Protein AF-A0A270BFD9-F1 (afdb_monomer)

Foldseek 3Di:
DDDDDPVRVVVVVVVVLVVQLVVLCVLQVLCVVQVLQSSLLSLLCVVVPVVPSSVFPLSVCSNVVVQLVSLVSLQVVQKDKAAPVVQVVCVVVVWDWDADPVRIIITRHVVSNVVSVVSSVSSVVSVD

Radius of gyration: 16.88 Å; Cα contacts (8 Å, |Δi|>4): 160; chains: 1; bounding box: 40×44×42 Å

Secondary structure (DSSP, 8-state):
-PPPPHHHHHHHHHHHHHHHHHHHHHH-GGGTT-HHHHHHHHHHHHHH-HHHHHTSHHHHHHHTT-HHHHHHHGGG--EEEE-HHHHHHHHHTT-EEEE-TTS-EEEE-HHHHHHHHHHHHHHHTT--

Mean predicted aligned error: 4.15 Å

pLDDT: mean 94.89, std 6.01, range [61.97, 98.81]

Solvent-accessible surface area (backbone atoms only — not comparable to full-atom values): 6919 Å² total; per-residue (Å²): 135,90,84,76,52,73,67,55,53,48,50,54,47,57,59,52,48,52,72,52,37,50,62,47,28,72,76,33,60,76,34,52,90,32,65,37,39,37,49,27,53,26,54,48,20,72,73,67,32,58,71,53,36,68,72,28,71,31,46,54,25,34,67,70,66,38,49,72,61,14,32,61,46,44,60,75,71,19,61,47,81,40,49,62,74,55,40,54,59,40,40,77,72,72,33,57,63,44,81,42,95,88,66,40,21,44,27,45,38,66,73,38,42,53,53,29,52,53,34,32,53,43,18,52,67,52,75,110

Sequence (128 aa):
MRRYTDAECLAMLNDAVADFMQPVAEMTPTIADNPKVLAAATSLAYNAGAANYRGSTVHRKFLAGDFKGGCLAIAAWNKSTVSSATARKLSAKGETCTRKANGAWLCTIKGLTNRRADEIKLCLGGLS

Nearest PDB structures (foldseek):
  6h9d-assembly3_C  TM=7.978E-01  e=5.033E-03  Asticcacaulis excentricus
  7m5i-assembly1_B  TM=8.403E-01  e=1.721E-02  Escherichia coli O157 typing phage 15
  7rk0-assembly1_B  TM=5.883E-01  e=5.386E-01  Thermovibrio ammonificans
  7rk0-assembly1_C-2  TM=5.160E-01  e=5.065E-01  Thermovibrio ammonificans
  4y4m-assembly1_A  TM=5.874E-01  e=1.127E+00  Methanocaldococcus jannaschii DSM 2661

Structure (mmCIF, N/CA/C/O backbone):
data_AF-A0A270BFD9-F1
#
_entry.id   AF-A0A270BFD9-F1
#
loop_
_atom_site.group_PDB
_atom_site.id
_atom_site.type_symbol
_atom_site.label_atom_id
_atom_site.label_alt_id
_atom_site.label_comp_id
_atom_site.label_asym_id
_atom_site.label_entity_id
_atom_site.label_seq_id
_atom_site.pdbx_PDB_ins_code
_atom_site.Cartn_x
_atom_site.Cartn_y
_atom_site.Cartn_z
_atom_site.occupancy
_atom_site.B_iso_or_equiv
_atom_site.auth_seq_id
_atom_site.auth_comp_id
_atom_site.auth_asym_id
_atom_site.auth_atom_id
_atom_site.pdbx_PDB_model_num
ATOM 1 N N . MET A 1 1 ? 6.607 31.662 3.629 1.00 68.69 1 MET A N 1
ATOM 2 C CA . MET A 1 1 ? 6.165 30.296 3.996 1.00 68.69 1 MET A CA 1
ATOM 3 C C . MET A 1 1 ? 6.046 30.215 5.507 1.00 68.69 1 MET A C 1
ATOM 5 O O . MET A 1 1 ? 6.997 30.593 6.183 1.00 68.69 1 MET A O 1
ATOM 9 N N . ARG A 1 2 ? 4.895 29.780 6.029 1.00 87.81 2 ARG A N 1
ATOM 10 C CA . ARG A 1 2 ? 4.704 29.525 7.466 1.00 87.81 2 ARG A CA 1
ATOM 11 C C . ARG A 1 2 ? 5.453 28.243 7.853 1.00 87.81 2 ARG A C 1
ATOM 13 O O . ARG A 1 2 ? 5.426 27.285 7.086 1.00 87.81 2 ARG A O 1
ATOM 20 N N . ARG A 1 3 ? 6.129 28.238 9.006 1.00 88.50 3 ARG A N 1
ATOM 21 C CA . ARG A 1 3 ? 6.675 27.019 9.624 1.00 88.50 3 ARG A CA 1
ATOM 22 C C . ARG A 1 3 ? 5.673 26.523 10.657 1.00 88.50 3 ARG A C 1
ATOM 24 O O . ARG A 1 3 ? 5.141 27.342 11.403 1.00 88.50 3 ARG A O 1
ATOM 31 N N . TYR A 1 4 ? 5.433 25.222 10.664 1.00 92.50 4 TYR A N 1
ATOM 32 C CA . TYR A 1 4 ? 4.557 24.561 11.621 1.00 92.50 4 TYR A CA 1
ATOM 33 C C . TYR A 1 4 ? 5.393 23.902 12.714 1.00 92.50 4 TYR A C 1
ATOM 35 O O . TYR A 1 4 ? 6.519 23.464 12.467 1.00 92.50 4 TYR A O 1
ATOM 43 N N . THR A 1 5 ? 4.842 23.863 13.917 1.00 96.12 5 THR A N 1
ATOM 44 C CA . THR A 1 5 ? 5.341 23.060 15.034 1.00 96.12 5 THR A CA 1
ATOM 45 C C . THR A 1 5 ? 4.998 21.587 14.825 1.00 96.12 5 THR A C 1
ATOM 47 O O . THR A 1 5 ? 4.077 21.256 14.077 1.00 96.12 5 THR A O 1
ATOM 50 N N . ASP A 1 6 ? 5.687 20.690 15.529 1.00 91.31 6 ASP A N 1
ATOM 51 C CA . ASP A 1 6 ? 5.381 19.255 15.480 1.00 91.31 6 ASP A CA 1
ATOM 52 C C . ASP A 1 6 ? 3.933 18.958 15.898 1.00 91.31 6 ASP A C 1
ATOM 54 O O . ASP A 1 6 ? 3.285 18.096 15.309 1.00 91.31 6 ASP A O 1
ATOM 58 N N . ALA A 1 7 ? 3.396 19.713 16.864 1.00 93.06 7 ALA A N 1
ATOM 59 C CA . ALA A 1 7 ? 2.011 19.583 17.311 1.00 93.06 7 ALA A CA 1
ATOM 60 C C . ALA A 1 7 ? 1.007 19.987 16.219 1.00 93.06 7 ALA A C 1
ATOM 62 O O . ALA A 1 7 ? 0.015 19.292 16.011 1.00 93.06 7 ALA A O 1
ATOM 63 N N . GLU A 1 8 ? 1.279 21.069 15.484 1.00 91.75 8 GLU A N 1
ATOM 64 C CA . GLU A 1 8 ? 0.458 21.467 14.335 1.00 91.75 8 GLU A CA 1
ATOM 65 C C . GLU A 1 8 ? 0.553 20.433 13.205 1.00 91.75 8 GLU A C 1
ATOM 67 O O . GLU A 1 8 ? -0.472 20.033 12.660 1.00 91.75 8 GLU A O 1
ATOM 72 N N . CYS A 1 9 ? 1.756 19.933 12.895 1.00 91.00 9 CYS A N 1
ATOM 73 C CA . CYS A 1 9 ? 1.948 18.857 11.918 1.00 91.00 9 CYS A CA 1
ATOM 74 C C . CYS A 1 9 ? 1.185 17.581 12.307 1.00 91.00 9 CYS A C 1
ATOM 76 O O . CYS A 1 9 ? 0.593 16.934 11.444 1.00 91.00 9 CYS A O 1
ATOM 78 N N . LEU A 1 10 ? 1.177 17.222 13.594 1.00 83.81 10 LEU A N 1
ATOM 79 C CA . LEU A 1 10 ? 0.456 16.055 14.098 1.00 83.81 10 LEU A CA 1
ATOM 80 C C . LEU A 1 10 ? -1.062 16.252 14.050 1.00 83.81 10 LEU A C 1
ATOM 82 O O . LEU A 1 10 ? -1.771 15.331 13.661 1.00 83.81 10 LEU A O 1
ATOM 86 N N . ALA A 1 11 ? -1.563 17.437 14.404 1.00 87.00 11 ALA A N 1
ATOM 87 C CA . ALA A 1 11 ? -2.985 17.753 14.288 1.00 87.00 11 ALA A CA 1
ATOM 88 C C . ALA A 1 11 ? -3.453 17.645 12.829 1.00 87.00 11 ALA A C 1
ATOM 90 O O . ALA A 1 11 ? -4.420 16.946 12.543 1.00 87.00 11 ALA A O 1
ATOM 91 N N . MET A 1 12 ? -2.692 18.228 11.897 1.00 86.62 12 MET A N 1
ATOM 92 C CA . MET A 1 12 ? -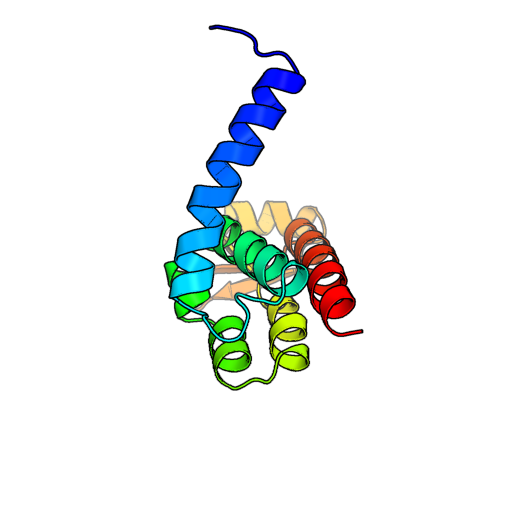2.964 18.114 10.461 1.00 86.62 12 MET A CA 1
ATOM 93 C C . MET A 1 12 ? -2.917 16.661 9.973 1.00 86.62 12 MET A C 1
ATOM 95 O O . MET A 1 12 ? -3.714 16.273 9.123 1.00 86.62 12 MET A O 1
ATOM 99 N N . LEU A 1 13 ? -1.988 15.851 10.496 1.00 82.44 13 LEU A N 1
ATOM 100 C CA . LEU A 1 13 ? -1.916 14.427 10.179 1.00 82.44 13 LEU A CA 1
ATOM 101 C C . LEU A 1 13 ? -3.151 13.679 10.690 1.00 82.44 13 LEU A C 1
ATOM 103 O O . LEU A 1 13 ? -3.710 12.882 9.946 1.00 82.44 13 LEU A O 1
ATOM 107 N N . ASN A 1 14 ? -3.572 13.925 11.929 1.00 80.06 14 ASN A N 1
ATOM 108 C CA . ASN A 1 14 ? -4.725 13.254 12.525 1.00 80.06 14 ASN A CA 1
ATOM 109 C C . ASN A 1 14 ? -6.020 13.573 11.770 1.00 80.06 14 ASN A C 1
ATOM 111 O O . ASN A 1 14 ? -6.769 12.648 11.460 1.00 80.06 14 ASN A O 1
ATOM 115 N N . ASP A 1 15 ? -6.234 14.842 11.412 1.00 80.69 15 ASP A N 1
ATOM 116 C CA . ASP A 1 15 ? -7.381 15.258 10.599 1.00 80.69 15 ASP A CA 1
ATOM 117 C C . ASP A 1 15 ? -7.354 14.564 9.231 1.00 80.69 15 ASP A C 1
ATOM 119 O O . ASP A 1 15 ? -8.323 13.926 8.823 1.00 80.69 15 ASP A O 1
ATOM 123 N N . ALA A 1 16 ? -6.204 14.590 8.552 1.00 79.56 16 ALA A N 1
ATOM 124 C CA . ALA A 1 16 ? -6.071 13.983 7.233 1.00 79.56 16 ALA A CA 1
ATOM 125 C C . ALA A 1 16 ? -6.226 12.451 7.262 1.00 79.56 16 ALA A C 1
ATOM 127 O O . ALA A 1 16 ? -6.737 11.860 6.313 1.00 79.56 16 ALA A O 1
ATOM 128 N N . VAL A 1 17 ? -5.787 11.776 8.331 1.00 79.88 17 VAL A N 1
ATOM 129 C CA . VAL A 1 17 ? -5.895 10.313 8.456 1.00 79.88 17 VAL A CA 1
ATOM 130 C C . VAL A 1 17 ? -7.354 9.862 8.458 1.00 79.88 17 VAL A C 1
ATOM 132 O O . VAL A 1 17 ? -7.653 8.853 7.818 1.00 79.88 17 VAL A O 1
ATOM 135 N N . ALA A 1 18 ? -8.258 10.604 9.104 1.00 77.81 18 ALA A N 1
ATOM 136 C CA . ALA A 1 18 ? -9.685 10.286 9.092 1.00 77.81 18 ALA A CA 1
ATOM 137 C C . ALA A 1 18 ? -10.252 10.298 7.659 1.00 77.81 18 ALA A C 1
ATOM 139 O O . ALA A 1 18 ? -10.884 9.321 7.242 1.00 77.81 18 ALA A O 1
ATOM 140 N N . ASP A 1 19 ? -9.912 11.328 6.879 1.00 82.88 19 ASP A N 1
ATOM 141 C CA . ASP A 1 19 ? -10.329 11.474 5.478 1.00 82.88 19 ASP A CA 1
ATOM 142 C C . ASP A 1 19 ? -9.819 10.331 4.583 1.00 82.88 19 ASP A C 1
ATOM 144 O O . ASP A 1 19 ? -10.471 9.955 3.607 1.00 82.88 19 ASP A O 1
ATOM 148 N N . PHE A 1 20 ? -8.661 9.742 4.904 1.00 84.25 20 PHE A N 1
ATOM 149 C CA . PHE A 1 20 ? -8.131 8.587 4.172 1.00 84.25 20 PHE A CA 1
ATOM 150 C C . PHE A 1 20 ? -8.719 7.255 4.638 1.00 84.25 20 PHE A C 1
ATOM 152 O O . PHE A 1 20 ? -8.898 6.351 3.818 1.00 84.25 20 PHE A O 1
ATOM 159 N N . MET A 1 21 ? -8.995 7.112 5.936 1.00 91.50 21 MET A N 1
ATOM 160 C CA . MET A 1 21 ? -9.518 5.873 6.511 1.00 91.50 21 MET A CA 1
ATOM 161 C C . MET A 1 21 ? -10.972 5.633 6.114 1.00 91.50 21 MET A C 1
ATOM 163 O O . MET A 1 21 ? -11.328 4.500 5.785 1.00 91.50 21 MET A O 1
ATOM 167 N N . GLN A 1 22 ? -11.805 6.6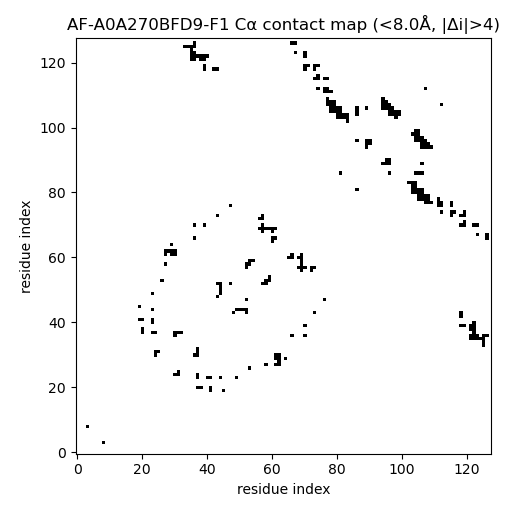77 6.107 1.00 93.69 22 GLN A N 1
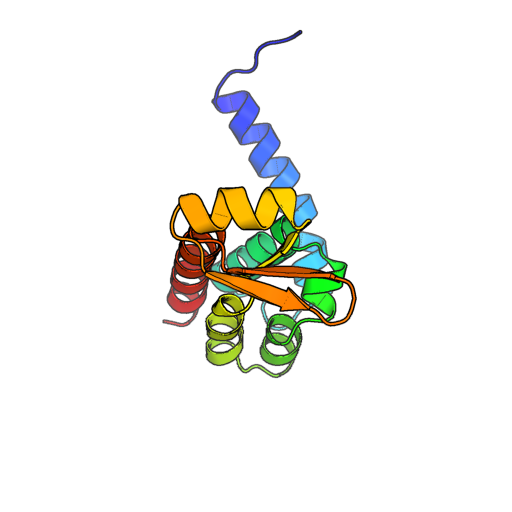ATOM 168 C CA . GLN A 1 22 ? -13.240 6.532 5.869 1.00 93.69 22 GLN A CA 1
ATOM 169 C C . GLN A 1 22 ? -13.563 5.876 4.509 1.00 93.69 22 GLN A C 1
ATOM 171 O O . GLN A 1 22 ? -14.258 4.857 4.508 1.00 93.69 22 GLN A O 1
ATOM 176 N N . PRO A 1 23 ? -13.005 6.316 3.363 1.00 94.88 23 PRO A N 1
ATOM 177 C CA . PRO A 1 23 ? -13.258 5.655 2.081 1.00 94.88 23 PRO A CA 1
ATOM 178 C C . PRO A 1 23 ? -12.814 4.185 2.051 1.00 94.88 23 PRO A C 1
ATOM 180 O O . PRO A 1 23 ? -13.400 3.366 1.339 1.00 94.88 23 PRO A O 1
ATOM 183 N N . VAL A 1 24 ? -11.770 3.834 2.813 1.00 97.25 24 VAL A N 1
ATOM 184 C CA . VAL A 1 24 ? -11.252 2.459 2.906 1.00 97.25 24 VAL A CA 1
ATOM 185 C C . VAL A 1 24 ? -12.162 1.574 3.755 1.00 97.25 24 VAL A C 1
ATOM 187 O O . VAL A 1 24 ? -12.381 0.411 3.399 1.00 97.25 24 VAL A O 1
ATOM 190 N N . ALA A 1 25 ? -12.732 2.127 4.826 1.00 97.06 25 ALA A N 1
ATOM 191 C CA . ALA A 1 25 ? -13.743 1.468 5.643 1.00 97.06 25 ALA A CA 1
ATOM 192 C C . ALA A 1 25 ? -15.026 1.225 4.835 1.00 97.06 25 ALA A C 1
ATOM 194 O O . ALA A 1 25 ? -15.510 0.098 4.771 1.00 97.06 25 ALA A O 1
ATOM 195 N N . GLU A 1 26 ? -15.515 2.245 4.125 1.00 97.12 26 GLU A N 1
ATOM 196 C CA . GLU A 1 26 ? -16.709 2.151 3.275 1.00 97.12 26 GLU A CA 1
ATOM 197 C C . GLU A 1 26 ? -16.536 1.129 2.144 1.00 97.12 26 GLU A C 1
ATOM 199 O O . GLU A 1 26 ? -17.443 0.352 1.847 1.00 97.12 26 GLU A O 1
ATOM 204 N N . MET A 1 27 ? -15.359 1.086 1.509 1.00 96.38 27 MET A N 1
ATOM 205 C CA . MET A 1 27 ? -15.095 0.124 0.435 1.00 96.38 27 MET A CA 1
ATOM 206 C C . MET A 1 27 ? -14.780 -1.289 0.950 1.00 96.38 27 MET A C 1
ATOM 208 O O . MET A 1 27 ? -14.816 -2.231 0.155 1.00 96.38 27 MET A O 1
ATOM 212 N N . THR A 1 28 ? -14.448 -1.443 2.237 1.00 97.94 28 THR A N 1
ATOM 213 C CA . THR A 1 28 ? -14.050 -2.715 2.867 1.00 97.94 28 THR A CA 1
ATOM 214 C C . THR A 1 28 ? -14.720 -2.883 4.240 1.00 97.94 28 THR A C 1
ATOM 216 O O . THR A 1 28 ? -14.032 -2.994 5.256 1.00 97.94 28 THR A O 1
ATOM 219 N N . PRO A 1 29 ? -16.062 -2.926 4.311 1.00 98.06 29 PRO A N 1
ATOM 220 C CA . PRO A 1 29 ? -16.779 -2.881 5.589 1.00 98.06 29 PRO A CA 1
ATOM 221 C C . PRO A 1 29 ? -16.437 -4.055 6.517 1.00 98.06 29 PRO A C 1
ATOM 223 O O . PRO A 1 29 ? -16.506 -3.924 7.732 1.00 98.06 29 PRO A O 1
ATOM 226 N N . THR A 1 30 ? -15.983 -5.185 5.968 1.00 98.31 30 THR A N 1
ATOM 227 C CA . THR A 1 30 ? -15.577 -6.376 6.729 1.00 98.31 30 THR A CA 1
ATOM 228 C C . THR A 1 30 ? -14.378 -6.165 7.655 1.00 98.31 30 THR A C 1
ATOM 230 O O . THR A 1 30 ? -14.146 -6.999 8.525 1.00 98.31 30 THR A O 1
ATOM 233 N N . ILE A 1 31 ? -13.611 -5.083 7.484 1.00 97.44 31 ILE A N 1
ATOM 234 C CA . ILE A 1 31 ? -12.468 -4.740 8.345 1.00 97.44 31 ILE A CA 1
ATOM 235 C C . ILE A 1 31 ? -12.660 -3.414 9.092 1.00 97.44 31 ILE A C 1
ATOM 237 O O . ILE A 1 31 ? -11.730 -2.975 9.765 1.00 97.44 31 ILE A O 1
ATOM 241 N N . ALA A 1 32 ? -13.831 -2.771 8.979 1.00 96.00 32 ALA A N 1
ATOM 242 C CA . ALA A 1 32 ? -14.086 -1.451 9.564 1.00 96.00 32 ALA A CA 1
ATOM 243 C C . ALA A 1 32 ? -13.915 -1.446 11.094 1.00 96.00 32 ALA A C 1
ATOM 245 O O . ALA A 1 32 ? -13.303 -0.532 11.640 1.00 96.00 32 ALA A O 1
ATOM 246 N N . ASP A 1 33 ? -14.344 -2.521 11.761 1.00 94.25 33 ASP A N 1
ATOM 247 C CA . ASP A 1 33 ? -14.234 -2.674 13.218 1.00 94.25 33 ASP A CA 1
ATOM 248 C C . ASP A 1 33 ? -12.892 -3.278 13.672 1.00 94.25 33 ASP A C 1
ATOM 250 O O . ASP A 1 33 ? -12.679 -3.518 14.861 1.00 94.25 33 ASP A O 1
ATOM 254 N N . ASN A 1 34 ? -11.956 -3.529 12.747 1.00 95.12 34 ASN A N 1
ATOM 255 C CA . ASN A 1 34 ? -10.612 -3.995 13.078 1.00 95.12 34 ASN A CA 1
ATOM 256 C C . ASN A 1 34 ? -9.591 -2.869 12.854 1.00 95.12 34 ASN A C 1
ATOM 258 O O . ASN A 1 34 ? -9.024 -2.761 11.764 1.00 95.12 34 ASN A O 1
ATOM 262 N N . PRO A 1 35 ? -9.292 -2.040 13.871 1.00 93.81 35 PRO A N 1
ATOM 263 C CA . PRO A 1 35 ? -8.562 -0.787 13.678 1.00 93.81 35 PRO A CA 1
ATOM 264 C C . PRO A 1 35 ? -7.156 -0.984 13.104 1.00 93.81 35 PRO A C 1
ATOM 266 O O . PRO A 1 35 ? -6.707 -0.182 12.288 1.00 93.81 35 PRO A O 1
ATOM 269 N N . LYS A 1 36 ? -6.453 -2.062 13.474 1.00 96.12 36 LYS A N 1
ATOM 270 C CA . LYS A 1 36 ? -5.102 -2.329 12.954 1.00 96.12 36 LYS A CA 1
ATOM 271 C C . LYS A 1 36 ? -5.130 -2.849 11.515 1.00 96.12 36 LYS A C 1
ATOM 273 O O . LYS A 1 36 ? -4.279 -2.457 10.716 1.00 96.12 36 LYS A O 1
ATOM 278 N N . VAL A 1 37 ? -6.107 -3.689 11.165 1.00 98.12 37 VAL A N 1
ATOM 279 C CA . VAL A 1 37 ? -6.293 -4.144 9.777 1.00 98.12 37 VAL A CA 1
ATOM 280 C C . VAL A 1 37 ? -6.735 -2.975 8.894 1.00 98.12 37 VAL A C 1
ATOM 282 O O . VAL A 1 37 ? -6.157 -2.774 7.825 1.00 98.12 37 VAL A O 1
ATOM 285 N N . LEU A 1 38 ? -7.674 -2.149 9.367 1.00 97.44 38 LEU A N 1
ATOM 286 C CA . LEU A 1 38 ? -8.135 -0.943 8.677 1.00 97.44 38 LEU A CA 1
ATOM 287 C C . LEU A 1 38 ? -6.984 0.050 8.457 1.00 97.44 38 LEU A C 1
ATOM 289 O O . LEU A 1 38 ? -6.811 0.568 7.354 1.00 97.44 38 LEU A O 1
ATOM 293 N N . ALA A 1 39 ? -6.147 0.276 9.474 1.00 96.31 39 ALA A N 1
ATOM 294 C CA . ALA A 1 39 ? -4.983 1.154 9.375 1.00 96.31 39 ALA A CA 1
ATOM 295 C C . ALA A 1 39 ? -3.953 0.641 8.354 1.00 96.31 39 ALA A C 1
ATOM 297 O O . ALA A 1 39 ? -3.444 1.419 7.545 1.00 96.31 39 ALA A O 1
ATOM 298 N N . ALA A 1 40 ? -3.674 -0.667 8.328 1.00 98.00 40 ALA 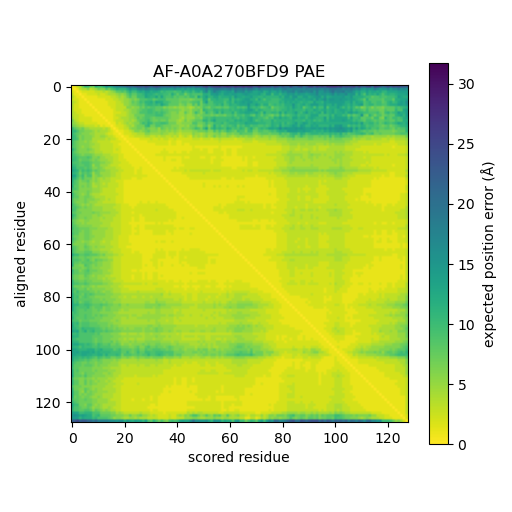A N 1
ATOM 299 C CA . ALA A 1 40 ? -2.777 -1.257 7.336 1.00 98.00 40 ALA A CA 1
ATOM 300 C C . ALA A 1 40 ? -3.338 -1.152 5.905 1.00 98.00 40 ALA A C 1
ATOM 302 O O . ALA A 1 40 ? -2.615 -0.763 4.983 1.00 98.00 40 ALA A O 1
ATOM 303 N N . ALA A 1 41 ? -4.634 -1.429 5.723 1.00 98.06 41 ALA A N 1
ATOM 304 C CA . ALA A 1 41 ? -5.330 -1.247 4.450 1.00 98.06 41 ALA A CA 1
ATOM 305 C C . ALA A 1 41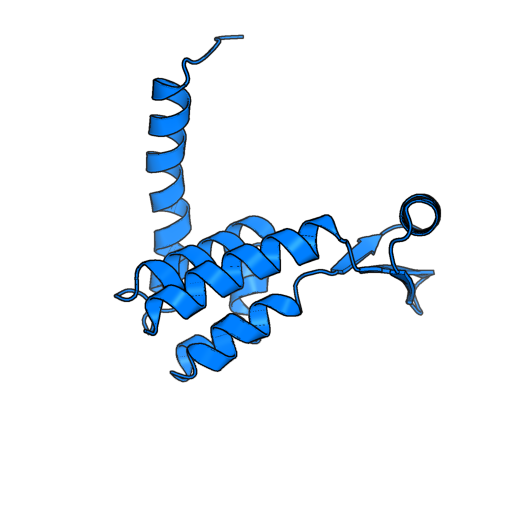 ? -5.290 0.218 3.986 1.00 98.06 41 ALA A C 1
ATOM 307 O O . ALA A 1 41 ? -4.994 0.494 2.822 1.00 98.06 41 ALA A O 1
ATOM 308 N N . THR A 1 42 ? -5.496 1.155 4.913 1.00 97.12 42 THR A N 1
ATOM 309 C CA . THR A 1 42 ? -5.429 2.597 4.649 1.00 97.12 42 THR A CA 1
ATOM 310 C C . THR A 1 42 ? -4.023 3.032 4.256 1.00 97.12 42 THR A C 1
ATOM 312 O O . THR A 1 42 ? -3.864 3.749 3.271 1.00 97.12 42 THR A O 1
ATOM 315 N N . SER A 1 43 ? -2.979 2.551 4.942 1.00 96.69 43 SER A N 1
ATOM 316 C CA . SER A 1 43 ? -1.590 2.848 4.566 1.00 96.69 43 SER A CA 1
ATOM 317 C C . SER A 1 43 ? -1.260 2.359 3.152 1.00 96.69 43 SER A C 1
ATOM 319 O O . SER A 1 43 ? -0.594 3.071 2.388 1.00 96.69 43 SER A O 1
ATOM 321 N N . LEU A 1 44 ? -1.740 1.168 2.778 1.00 97.69 44 LEU A N 1
ATOM 322 C CA . LEU A 1 44 ? -1.581 0.655 1.421 1.00 97.69 44 LEU A CA 1
ATOM 323 C C . LEU A 1 44 ? -2.345 1.521 0.411 1.00 97.69 44 LEU A C 1
ATOM 325 O O . LEU A 1 44 ? -1.758 1.913 -0.595 1.00 97.69 44 LEU A O 1
ATOM 329 N N . ALA A 1 45 ? -3.610 1.852 0.676 1.00 96.75 45 ALA A N 1
ATOM 330 C CA . ALA A 1 45 ? -4.437 2.676 -0.205 1.00 96.75 45 ALA A CA 1
ATOM 331 C C . ALA A 1 45 ? -3.872 4.093 -0.389 1.00 96.75 45 ALA A C 1
ATOM 333 O O . ALA A 1 45 ? -3.840 4.592 -1.511 1.00 96.75 45 ALA A O 1
ATOM 334 N N . TYR A 1 46 ? -3.353 4.710 0.673 1.00 94.38 46 TYR A N 1
ATOM 335 C CA . TYR A 1 46 ? -2.681 6.007 0.609 1.00 94.38 46 TYR A CA 1
ATOM 336 C C . TYR A 1 46 ? -1.437 5.957 -0.288 1.00 94.38 46 TYR A C 1
ATOM 338 O O . TYR A 1 46 ? -1.189 6.863 -1.078 1.00 94.38 46 TYR A O 1
ATOM 346 N N . ASN A 1 47 ? -0.649 4.880 -0.203 1.00 95.75 47 ASN A N 1
ATOM 347 C CA . ASN A 1 47 ? 0.586 4.770 -0.973 1.00 95.75 47 ASN A CA 1
ATOM 348 C C . ASN A 1 47 ? 0.385 4.315 -2.425 1.00 95.75 47 ASN A C 1
ATOM 350 O O . ASN A 1 47 ? 1.046 4.829 -3.323 1.00 95.75 47 ASN A O 1
ATOM 354 N N . ALA A 1 48 ? -0.472 3.322 -2.644 1.00 94.94 48 ALA A N 1
ATOM 355 C CA . ALA A 1 48 ? -0.700 2.720 -3.953 1.00 94.94 48 ALA A CA 1
ATOM 356 C C . ALA A 1 48 ? -1.849 3.391 -4.720 1.00 94.94 48 ALA A C 1
ATOM 358 O O . ALA A 1 48 ? -1.976 3.180 -5.924 1.00 94.94 48 ALA A O 1
ATOM 359 N N . GLY A 1 49 ? -2.675 4.193 -4.047 1.00 94.81 49 GLY A N 1
ATOM 360 C CA . GLY A 1 49 ? -3.897 4.795 -4.572 1.00 94.81 49 GLY A CA 1
ATOM 361 C C . GLY A 1 49 ? -5.141 3.949 -4.280 1.00 94.81 49 GLY A C 1
ATOM 362 O O . GLY A 1 49 ? -5.134 2.722 -4.417 1.00 94.81 49 GLY A O 1
ATOM 363 N N . ALA A 1 50 ? -6.248 4.614 -3.937 1.00 95.50 50 ALA A N 1
ATOM 364 C CA . ALA A 1 50 ? -7.505 3.964 -3.553 1.00 95.50 50 ALA A CA 1
ATOM 365 C C . ALA A 1 50 ? -8.085 3.052 -4.650 1.00 95.50 50 ALA A C 1
ATOM 367 O O . ALA A 1 50 ? -8.587 1.968 -4.358 1.00 95.50 50 ALA A O 1
ATOM 368 N N . ALA A 1 51 ? -7.979 3.448 -5.924 1.00 96.56 51 ALA A N 1
ATOM 369 C CA . ALA A 1 51 ? -8.432 2.626 -7.049 1.00 96.56 51 ALA A CA 1
ATOM 370 C C . ALA A 1 51 ? -7.626 1.320 -7.177 1.00 96.56 51 ALA A C 1
ATOM 372 O O . ALA A 1 51 ? -8.195 0.250 -7.392 1.00 96.56 51 ALA A O 1
ATOM 373 N N . ASN A 1 52 ? -6.308 1.395 -6.979 1.00 97.62 52 ASN A N 1
ATOM 374 C CA . ASN A 1 52 ? -5.432 0.228 -7.010 1.00 97.62 52 ASN A CA 1
ATOM 375 C C . ASN A 1 52 ? -5.699 -0.703 -5.825 1.00 97.62 52 ASN A C 1
ATOM 377 O O . ASN A 1 52 ? -5.759 -1.918 -6.007 1.00 97.62 52 ASN A O 1
ATOM 381 N N . TYR A 1 53 ? -5.925 -0.141 -4.634 1.00 98.00 53 TYR A N 1
ATOM 382 C CA . TYR A 1 53 ? -6.369 -0.917 -3.481 1.00 98.00 53 TYR A CA 1
ATOM 383 C C . TYR A 1 53 ? -7.702 -1.624 -3.764 1.00 98.00 53 TYR A C 1
ATOM 385 O O . TYR A 1 53 ? -7.773 -2.840 -3.604 1.00 98.00 53 TYR A O 1
ATOM 393 N N . ARG A 1 54 ? -8.718 -0.924 -4.285 1.00 97.88 54 ARG A N 1
ATOM 394 C CA . ARG A 1 54 ? -10.025 -1.510 -4.645 1.00 97.88 54 ARG A CA 1
ATOM 395 C C . ARG A 1 54 ? -9.906 -2.665 -5.653 1.00 97.88 54 ARG A C 1
ATOM 397 O O . ARG A 1 54 ? -10.646 -3.634 -5.574 1.00 97.88 54 ARG A O 1
ATOM 404 N N . GLY A 1 55 ? -8.975 -2.586 -6.604 1.00 98.00 55 GLY A N 1
ATOM 405 C CA . GLY A 1 55 ? -8.716 -3.662 -7.574 1.00 98.00 55 GLY A CA 1
ATOM 406 C C . GLY A 1 55 ? -7.814 -4.793 -7.056 1.00 98.00 55 GLY A C 1
ATOM 407 O O . GLY A 1 55 ? -7.569 -5.777 -7.762 1.00 98.00 55 GLY A O 1
ATOM 408 N N . SER A 1 56 ? -7.275 -4.666 -5.844 1.00 98.50 56 SER A N 1
ATOM 409 C CA . SER A 1 56 ? -6.221 -5.540 -5.336 1.00 98.50 56 SER A CA 1
ATOM 410 C C . SER A 1 56 ? -6.729 -6.894 -4.839 1.00 98.50 56 SER A C 1
ATOM 412 O O . SER A 1 56 ? -7.871 -7.064 -4.416 1.00 98.50 56 SER A O 1
ATOM 414 N N . THR A 1 57 ? -5.826 -7.876 -4.810 1.00 98.69 57 THR A N 1
ATOM 415 C CA . THR A 1 57 ? -6.064 -9.141 -4.097 1.00 98.69 57 THR A CA 1
ATOM 416 C C . THR A 1 57 ? -6.256 -8.926 -2.592 1.00 98.69 57 THR A C 1
ATOM 418 O O . THR A 1 57 ? -6.985 -9.692 -1.973 1.00 98.69 57 THR A O 1
ATOM 421 N N . VAL A 1 58 ? -5.637 -7.888 -2.015 1.00 98.75 58 VAL A N 1
ATOM 422 C CA . VAL A 1 58 ? -5.770 -7.528 -0.593 1.00 98.75 58 VAL A CA 1
ATOM 423 C C . VAL A 1 58 ? -7.231 -7.212 -0.271 1.00 98.75 58 VAL A C 1
ATOM 425 O O . VAL A 1 58 ? -7.832 -7.875 0.569 1.00 98.75 58 VAL A O 1
ATOM 428 N N . HIS A 1 59 ? -7.824 -6.279 -1.021 1.00 98.69 59 HIS A N 1
ATOM 429 C CA . HIS A 1 59 ? -9.227 -5.882 -0.882 1.00 98.69 59 HIS A CA 1
ATOM 430 C C . HIS A 1 59 ? -10.186 -7.061 -1.069 1.00 98.69 59 HIS A C 1
ATOM 432 O O . HIS A 1 59 ? -11.035 -7.300 -0.213 1.00 98.69 59 HIS A O 1
ATOM 438 N N . ARG A 1 60 ? -9.994 -7.872 -2.122 1.00 98.81 60 ARG A N 1
ATOM 439 C CA . ARG A 1 60 ? -10.823 -9.069 -2.356 1.00 98.81 60 ARG A CA 1
ATOM 440 C C . ARG A 1 60 ? -10.775 -10.064 -1.196 1.00 98.81 60 ARG A C 1
ATOM 442 O O . ARG A 1 60 ? -11.803 -10.632 -0.846 1.00 98.81 60 ARG A O 1
ATOM 449 N N . LYS A 1 61 ? -9.597 -10.287 -0.606 1.00 98.81 61 LYS A N 1
ATOM 450 C CA . LYS A 1 61 ? -9.439 -11.204 0.531 1.00 98.81 61 LYS A CA 1
ATOM 451 C C . LYS A 1 61 ? -10.086 -10.665 1.801 1.00 98.81 61 LYS A C 1
ATOM 453 O O . LYS A 1 61 ? -10.764 -11.422 2.485 1.00 98.81 61 LYS A O 1
ATOM 458 N N . PHE A 1 62 ? -9.953 -9.366 2.069 1.00 98.69 62 PHE A N 1
ATOM 459 C CA . PHE A 1 62 ? -10.646 -8.731 3.188 1.00 98.69 62 PHE A CA 1
ATOM 460 C C . PHE A 1 62 ? -12.165 -8.820 3.052 1.00 98.69 62 PHE A C 1
ATOM 462 O O . PHE A 1 62 ? -12.828 -9.210 4.010 1.00 98.69 62 PHE A O 1
ATOM 469 N N . LEU A 1 63 ? -12.724 -8.550 1.869 1.00 98.56 63 LEU A N 1
ATOM 470 C CA . LEU A 1 63 ? -14.162 -8.725 1.634 1.00 98.56 63 LEU A CA 1
ATOM 471 C C . LEU A 1 63 ? -14.625 -10.179 1.804 1.00 98.56 63 LEU A C 1
ATOM 473 O O . LEU A 1 63 ? -15.751 -10.413 2.225 1.00 98.56 63 LEU A O 1
ATOM 477 N N . ALA A 1 64 ? -13.759 -11.151 1.514 1.00 98.50 64 ALA A N 1
ATOM 478 C CA . ALA A 1 64 ? -14.048 -12.571 1.693 1.00 98.50 64 ALA A CA 1
ATOM 479 C C . ALA A 1 64 ? -13.854 -13.078 3.139 1.00 98.50 64 ALA A C 1
ATOM 481 O O . ALA A 1 64 ? -13.994 -14.275 3.378 1.00 98.50 64 ALA A O 1
ATOM 482 N N . GLY A 1 65 ? -13.480 -12.215 4.092 1.00 97.94 65 GLY A N 1
ATOM 483 C CA . GLY A 1 65 ? -13.185 -12.616 5.474 1.00 97.94 65 GLY A CA 1
ATOM 484 C C . GLY A 1 65 ? -11.827 -13.308 5.665 1.00 97.94 65 GLY A C 1
ATOM 485 O O . GLY A 1 65 ? -11.459 -13.650 6.787 1.00 97.94 65 GLY A O 1
ATOM 486 N N . ASP A 1 66 ? -11.035 -13.481 4.602 1.00 98.50 66 ASP A N 1
ATOM 487 C CA . ASP A 1 66 ? -9.665 -13.999 4.678 1.00 98.50 66 ASP A CA 1
ATOM 488 C C . ASP A 1 66 ? -8.714 -12.880 5.129 1.00 98.50 66 ASP A C 1
ATOM 490 O O . ASP A 1 66 ? -7.909 -12.355 4.356 1.00 98.50 66 ASP A O 1
ATOM 494 N N . PHE A 1 67 ? -8.832 -12.467 6.394 1.00 98.19 67 PHE A N 1
ATOM 495 C CA . PHE A 1 67 ? -8.070 -11.335 6.921 1.00 98.19 67 PHE A CA 1
ATOM 496 C C . PHE A 1 67 ? -6.571 -11.617 6.962 1.00 98.19 67 PHE A C 1
ATOM 498 O O . PHE A 1 67 ? -5.773 -10.788 6.523 1.00 98.19 67 PHE A O 1
ATOM 505 N N . LYS A 1 68 ? -6.173 -12.814 7.406 1.00 98.50 68 LYS A N 1
ATOM 506 C CA . LYS A 1 68 ? -4.760 -13.215 7.430 1.00 98.50 68 LYS A CA 1
ATOM 507 C C . LYS A 1 68 ? -4.172 -13.234 6.020 1.00 98.50 68 LYS A C 1
ATOM 509 O O . LYS A 1 68 ? -3.094 -12.679 5.801 1.00 98.50 68 LYS A O 1
ATOM 514 N N . GLY A 1 69 ? -4.869 -13.833 5.055 1.00 98.62 69 GLY A N 1
ATOM 515 C CA . GLY A 1 69 ? -4.432 -13.835 3.665 1.00 98.62 69 GLY A CA 1
ATOM 516 C C . GLY A 1 69 ? -4.425 -12.436 3.051 1.00 98.62 69 GLY A C 1
ATOM 517 O O . GLY A 1 69 ? -3.532 -12.133 2.260 1.00 98.62 69 GLY A O 1
ATOM 518 N N . GLY A 1 70 ? -5.379 -11.576 3.416 1.00 98.69 70 GLY A N 1
ATOM 519 C CA . GLY A 1 70 ? -5.422 -10.175 3.003 1.00 98.69 70 GLY A CA 1
ATOM 520 C C . GLY A 1 70 ? -4.201 -9.39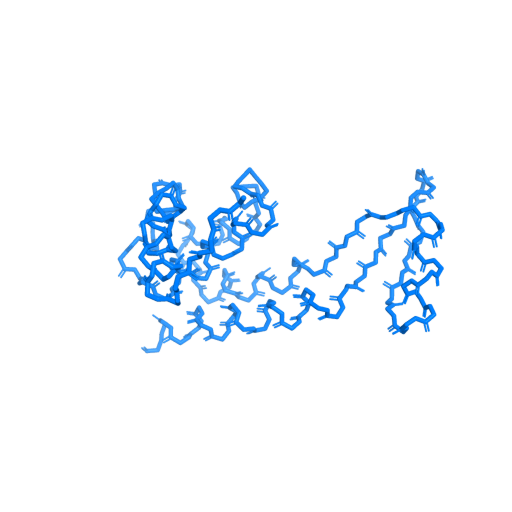8 3.489 1.00 98.69 70 GLY A C 1
ATOM 521 O O . GLY A 1 70 ? -3.523 -8.775 2.673 1.00 98.69 70 GLY A O 1
ATOM 522 N N . CYS A 1 71 ? -3.841 -9.534 4.771 1.00 98.75 71 CYS A N 1
ATOM 523 C CA . CYS A 1 71 ? -2.618 -8.953 5.323 1.00 98.75 71 CYS A CA 1
ATOM 524 C C . CYS A 1 71 ? -1.383 -9.437 4.550 1.00 98.75 71 CYS A C 1
ATOM 526 O O . CYS A 1 71 ? -0.605 -8.628 4.059 1.00 98.75 71 CYS A O 1
ATOM 528 N N . LEU A 1 72 ? -1.212 -10.750 4.366 1.00 98.69 72 LEU A N 1
ATOM 529 C CA . LEU A 1 72 ? -0.037 -11.300 3.674 1.00 98.69 72 LEU A CA 1
ATOM 530 C C . LEU A 1 72 ? 0.045 -10.881 2.195 1.00 98.69 72 LEU A C 1
ATOM 532 O O . LEU A 1 72 ? 1.141 -10.712 1.660 1.00 98.69 72 LEU A O 1
ATOM 536 N N . ALA A 1 73 ? -1.095 -10.657 1.536 1.00 98.69 73 ALA A N 1
ATOM 537 C CA . ALA A 1 73 ? -1.140 -10.202 0.148 1.00 98.69 73 ALA A CA 1
ATOM 538 C C . ALA A 1 73 ? -0.579 -8.778 -0.053 1.00 98.69 73 ALA A C 1
ATOM 540 O O . ALA A 1 73 ? -0.238 -8.418 -1.184 1.00 98.69 73 ALA A O 1
ATOM 541 N N . ILE A 1 74 ? -0.416 -7.986 1.016 1.00 98.75 74 ILE A N 1
ATOM 542 C CA . ILE A 1 74 ? 0.215 -6.656 0.967 1.00 98.75 74 ILE A CA 1
ATOM 543 C C . ILE A 1 74 ? 1.660 -6.749 0.442 1.00 98.75 74 ILE A C 1
ATOM 545 O O . ILE A 1 74 ? 2.101 -5.861 -0.286 1.00 98.75 74 ILE A O 1
ATOM 549 N N . ALA A 1 75 ? 2.379 -7.848 0.712 1.00 98.44 75 ALA A N 1
ATOM 550 C CA . ALA A 1 75 ? 3.776 -8.039 0.298 1.00 98.44 75 ALA A CA 1
ATOM 551 C C . ALA A 1 75 ? 4.015 -7.881 -1.216 1.00 98.44 75 ALA A C 1
ATOM 553 O O . ALA A 1 75 ? 5.101 -7.482 -1.634 1.00 98.44 75 ALA A O 1
ATOM 554 N N . ALA A 1 76 ? 3.006 -8.167 -2.047 1.00 97.62 76 ALA A N 1
ATOM 555 C CA . ALA A 1 76 ? 3.112 -8.070 -3.503 1.00 97.62 76 ALA A CA 1
ATOM 556 C C . ALA A 1 76 ? 3.188 -6.618 -4.023 1.00 97.62 76 ALA A C 1
ATOM 558 O O . ALA A 1 76 ? 3.569 -6.394 -5.174 1.00 97.62 76 ALA A O 1
ATOM 559 N N . TRP A 1 77 ? 2.856 -5.629 -3.189 1.00 98.00 77 TRP A N 1
ATOM 560 C CA . TRP A 1 77 ? 2.805 -4.205 -3.538 1.00 98.00 77 TRP A CA 1
ATOM 561 C C . TRP A 1 77 ? 4.150 -3.495 -3.327 1.00 98.00 77 TRP A C 1
ATOM 563 O O . TRP A 1 77 ? 4.221 -2.390 -2.790 1.00 98.00 77 TRP A O 1
ATOM 573 N N . ASN A 1 78 ? 5.243 -4.136 -3.749 1.00 98.19 78 ASN A N 1
ATOM 574 C CA . ASN A 1 78 ? 6.612 -3.636 -3.583 1.00 98.19 78 ASN A CA 1
ATOM 575 C C . ASN A 1 78 ? 7.341 -3.321 -4.898 1.00 98.19 78 ASN A C 1
ATOM 577 O O . ASN A 1 78 ? 8.563 -3.150 -4.906 1.00 98.19 78 ASN A O 1
ATOM 581 N N . LYS A 1 79 ? 6.611 -3.245 -6.016 1.00 96.94 79 LYS A N 1
ATOM 582 C CA . LYS A 1 79 ? 7.186 -3.032 -7.349 1.00 96.94 79 LYS A CA 1
ATOM 583 C C . LYS A 1 79 ? 6.731 -1.718 -7.970 1.00 96.94 79 LYS A C 1
ATOM 585 O O . LYS A 1 79 ? 5.601 -1.289 -7.764 1.00 96.94 79 LYS A O 1
ATOM 590 N N . SER A 1 80 ? 7.592 -1.121 -8.790 1.00 96.44 80 SER A N 1
ATOM 591 C CA . SER A 1 80 ? 7.282 0.075 -9.576 1.00 96.44 80 SER A CA 1
ATOM 592 C C . SER A 1 80 ? 7.714 -0.087 -11.032 1.00 96.44 80 SER A C 1
ATOM 594 O O . SER A 1 80 ? 8.737 -0.715 -11.321 1.00 96.44 80 SER A O 1
ATOM 596 N N . THR A 1 81 ? 6.920 0.468 -11.953 1.00 96.88 81 THR A N 1
ATOM 597 C CA . THR A 1 81 ? 7.285 0.544 -13.373 1.00 96.88 81 THR A CA 1
ATOM 598 C C . THR A 1 81 ? 8.035 1.847 -13.630 1.00 96.88 81 THR A C 1
ATOM 600 O O . THR A 1 81 ? 7.523 2.925 -13.347 1.00 96.88 81 THR A O 1
ATOM 603 N N . VAL A 1 82 ? 9.242 1.752 -14.179 1.00 96.75 82 VAL A N 1
ATOM 604 C CA . VAL A 1 82 ? 10.162 2.877 -14.368 1.00 96.75 82 VAL A CA 1
ATOM 605 C C . VAL A 1 82 ? 10.779 2.881 -15.769 1.00 96.75 82 VAL A C 1
ATOM 607 O O . VAL A 1 82 ? 10.731 1.890 -16.504 1.00 96.75 82 VAL A O 1
ATOM 610 N N . SER A 1 83 ? 11.384 4.010 -16.146 1.00 96.50 83 SER A N 1
ATOM 611 C CA . SER A 1 83 ? 12.163 4.129 -17.381 1.00 96.50 83 SER A CA 1
ATOM 612 C C . SER A 1 83 ? 13.461 3.314 -17.315 1.00 96.50 83 SER A C 1
ATOM 614 O O . SER A 1 83 ? 13.949 2.973 -16.236 1.00 96.50 83 SER A O 1
ATOM 616 N N . SER A 1 84 ? 14.075 3.053 -18.471 1.00 95.94 84 SER A N 1
ATOM 617 C CA . SER A 1 84 ? 15.374 2.368 -18.552 1.00 95.94 84 SER A CA 1
ATOM 618 C C . SER A 1 84 ? 16.487 3.111 -17.804 1.00 95.94 84 SER A C 1
ATOM 620 O O . SER A 1 84 ? 17.298 2.489 -17.119 1.00 95.94 84 SER A O 1
ATOM 622 N N . ALA A 1 85 ? 16.512 4.445 -17.884 1.00 96.25 85 ALA A N 1
ATOM 623 C CA . ALA A 1 85 ? 17.479 5.272 -17.166 1.00 96.25 85 ALA A CA 1
ATOM 624 C C . ALA A 1 85 ? 17.334 5.116 -15.644 1.00 96.25 85 ALA A C 1
ATOM 626 O O . ALA A 1 85 ? 18.330 4.942 -14.940 1.00 96.25 85 ALA A O 1
ATOM 627 N N . THR A 1 86 ? 16.099 5.117 -15.137 1.00 97.19 86 THR A N 1
ATOM 628 C CA . THR A 1 86 ? 15.826 4.902 -13.712 1.00 97.19 86 THR A CA 1
ATOM 629 C C . THR A 1 86 ? 16.134 3.466 -13.291 1.00 97.19 86 THR A C 1
ATOM 631 O O . THR A 1 86 ? 16.758 3.267 -12.253 1.00 97.19 86 THR A O 1
ATOM 634 N N . ALA A 1 87 ? 15.792 2.466 -14.108 1.00 97.50 87 ALA A N 1
ATOM 635 C CA . ALA A 1 87 ? 16.091 1.062 -13.826 1.00 97.50 87 ALA A CA 1
ATOM 636 C C . ALA A 1 87 ? 17.594 0.800 -13.666 1.00 97.50 87 ALA A C 1
ATOM 638 O O . ALA A 1 87 ? 17.991 0.092 -12.744 1.00 97.50 87 ALA A O 1
ATOM 639 N N . ARG A 1 88 ? 18.444 1.420 -14.499 1.00 96.88 88 ARG A N 1
ATOM 640 C CA . ARG A 1 88 ? 19.910 1.341 -14.356 1.00 96.88 88 ARG A CA 1
ATOM 641 C C . ARG A 1 88 ? 20.380 1.908 -13.016 1.00 96.88 88 ARG A C 1
ATOM 643 O O . ARG A 1 88 ? 21.164 1.265 -12.326 1.00 96.88 88 ARG A O 1
ATOM 650 N N . LYS A 1 89 ? 19.857 3.075 -12.616 1.00 97.69 89 LYS A N 1
ATOM 651 C CA . LYS A 1 89 ? 20.179 3.702 -11.320 1.00 97.69 89 LYS A CA 1
ATOM 652 C C . LYS A 1 89 ? 19.742 2.835 -10.138 1.00 97.69 89 LYS A C 1
ATOM 654 O O . LYS A 1 89 ? 20.476 2.728 -9.164 1.00 97.69 89 LYS A O 1
ATOM 659 N N . LEU A 1 90 ? 18.556 2.233 -10.213 1.00 97.38 90 LEU A N 1
ATOM 660 C CA . LEU A 1 90 ? 18.037 1.347 -9.168 1.00 97.38 90 LEU A CA 1
ATOM 661 C C . LEU A 1 90 ? 18.835 0.040 -9.094 1.00 97.38 90 LEU A C 1
ATOM 663 O O . LEU A 1 90 ? 19.230 -0.371 -8.008 1.00 97.38 90 LEU A O 1
ATOM 667 N N . SER A 1 91 ? 19.164 -0.555 -10.241 1.00 96.94 91 SER A N 1
ATOM 668 C CA . SER A 1 91 ? 19.987 -1.770 -10.306 1.00 96.94 91 SER A CA 1
ATOM 669 C C . SER A 1 91 ? 21.380 -1.536 -9.715 1.00 96.94 91 SER A C 1
ATOM 671 O O . SER A 1 91 ? 21.865 -2.360 -8.949 1.00 96.94 91 SER A O 1
ATOM 673 N N . ALA A 1 92 ? 21.991 -0.372 -9.972 1.00 97.31 92 ALA A N 1
ATOM 674 C CA . ALA A 1 92 ? 23.263 0.021 -9.356 1.00 97.31 92 ALA A CA 1
ATOM 675 C C . ALA A 1 92 ? 23.184 0.171 -7.822 1.00 97.31 92 ALA A C 1
ATOM 677 O O . ALA A 1 92 ? 24.191 0.036 -7.137 1.00 97.31 92 ALA A O 1
ATOM 678 N N . LYS A 1 93 ? 21.987 0.406 -7.267 1.00 96.31 93 LYS A N 1
ATOM 679 C CA . LYS A 1 93 ? 21.710 0.407 -5.817 1.00 96.31 93 LYS A CA 1
ATOM 680 C C . LYS A 1 93 ? 21.315 -0.982 -5.281 1.00 96.31 93 LYS A C 1
ATOM 682 O O . LYS A 1 93 ? 20.906 -1.124 -4.125 1.00 96.31 93 LYS A O 1
ATOM 687 N N . GLY A 1 94 ? 21.422 -2.016 -6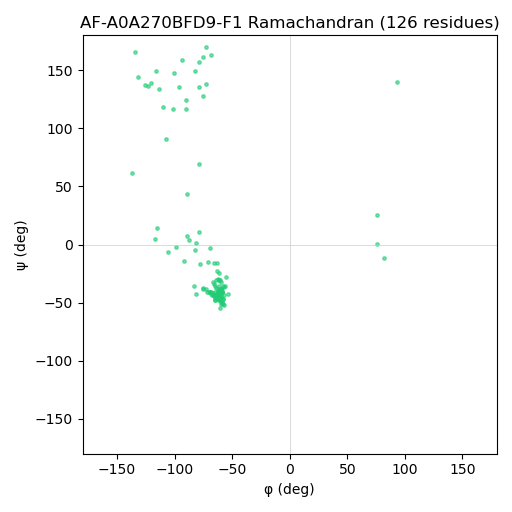.114 1.00 96.38 94 GLY A N 1
ATOM 688 C CA . GLY A 1 94 ? 21.099 -3.398 -5.774 1.00 96.38 94 GLY A CA 1
ATOM 689 C C . GLY A 1 94 ? 19.601 -3.698 -5.723 1.00 96.38 94 GLY A C 1
ATOM 690 O O . GLY A 1 94 ? 19.202 -4.586 -4.972 1.00 96.38 94 GLY A O 1
ATOM 691 N N . GLU A 1 95 ? 18.773 -2.942 -6.447 1.00 97.56 95 GLU A N 1
ATOM 692 C CA . GLU A 1 95 ? 17.364 -3.282 -6.677 1.00 97.56 95 GLU A CA 1
ATOM 693 C C . GLU A 1 95 ? 17.232 -4.287 -7.829 1.00 97.56 95 GLU A C 1
ATOM 695 O O . GLU A 1 95 ? 18.007 -4.268 -8.787 1.00 97.56 95 GLU A O 1
ATOM 700 N N . THR A 1 96 ? 16.220 -5.151 -7.775 1.00 97.69 96 THR A N 1
ATOM 701 C CA . THR A 1 96 ? 15.965 -6.130 -8.841 1.00 97.69 96 THR A CA 1
ATOM 702 C C . THR A 1 96 ? 15.034 -5.537 -9.889 1.00 97.69 96 THR A C 1
ATOM 704 O O . THR A 1 96 ? 13.871 -5.272 -9.592 1.00 97.69 96 THR A O 1
ATOM 707 N N . CYS A 1 97 ? 15.513 -5.378 -11.123 1.00 97.81 97 CYS A N 1
ATOM 708 C CA . CYS A 1 97 ? 14.747 -4.823 -12.238 1.00 97.81 97 CYS A CA 1
ATOM 709 C C . CYS A 1 97 ? 14.632 -5.813 -13.403 1.00 97.81 97 CYS A C 1
ATOM 711 O O . CYS A 1 97 ? 15.601 -6.459 -13.788 1.00 97.81 97 CYS A O 1
ATOM 713 N N . THR A 1 98 ? 13.447 -5.890 -14.006 1.00 97.50 98 THR A N 1
ATOM 714 C CA . THR A 1 98 ? 13.143 -6.753 -15.158 1.00 97.50 98 THR A CA 1
ATOM 715 C C . THR A 1 98 ? 12.560 -5.926 -16.298 1.00 97.50 98 THR A C 1
ATOM 717 O O . THR A 1 98 ? 11.738 -5.036 -16.074 1.00 97.50 98 THR A O 1
ATOM 720 N N . ARG A 1 99 ? 12.997 -6.180 -17.534 1.00 96.94 99 ARG A N 1
ATOM 721 C CA . ARG A 1 99 ? 12.499 -5.461 -18.713 1.00 96.94 99 ARG A CA 1
ATOM 722 C C . ARG A 1 99 ? 11.135 -6.014 -19.135 1.00 96.94 99 ARG A C 1
ATOM 724 O O . ARG A 1 99 ? 10.954 -7.224 -19.210 1.00 96.94 99 ARG A O 1
ATOM 731 N N . LYS A 1 100 ? 10.191 -5.127 -19.447 1.00 95.62 100 LYS A N 1
ATOM 732 C CA . LYS A 1 100 ? 8.863 -5.455 -19.984 1.00 95.62 100 LYS A CA 1
ATOM 733 C C . LYS A 1 100 ? 8.869 -5.409 -21.514 1.00 95.62 100 LYS A C 1
ATOM 735 O O . LYS A 1 100 ? 9.682 -4.709 -22.119 1.00 95.62 100 LYS A O 1
ATOM 740 N N . ALA A 1 101 ? 7.904 -6.092 -22.133 1.00 93.69 101 ALA A N 1
ATOM 741 C CA . ALA A 1 101 ? 7.734 -6.125 -23.590 1.00 93.69 101 ALA A CA 1
ATOM 742 C C . ALA A 1 101 ? 7.577 -4.723 -24.212 1.00 93.69 101 ALA A C 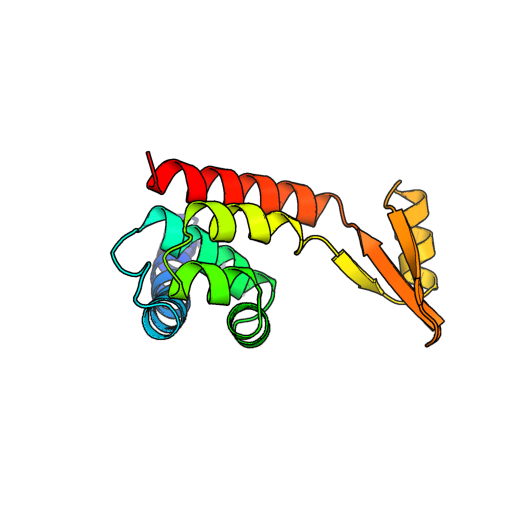1
ATOM 744 O O . ALA A 1 101 ? 8.132 -4.445 -25.267 1.00 93.69 101 ALA A O 1
ATOM 745 N N . ASN A 1 102 ? 6.905 -3.805 -23.511 1.00 90.75 102 ASN A N 1
ATOM 746 C CA . ASN A 1 102 ? 6.709 -2.418 -23.946 1.00 90.75 102 ASN A CA 1
ATOM 747 C C . ASN A 1 102 ? 7.935 -1.502 -23.726 1.00 90.75 102 ASN A C 1
ATOM 749 O O . ASN A 1 102 ? 7.815 -0.284 -23.801 1.00 90.75 102 ASN A O 1
ATOM 753 N N . GLY A 1 103 ? 9.100 -2.060 -23.382 1.00 90.31 103 GLY A N 1
ATOM 754 C CA . GLY A 1 103 ? 10.343 -1.314 -23.170 1.00 90.31 103 GLY A CA 1
ATOM 755 C C . GLY A 1 103 ? 10.496 -0.655 -21.794 1.00 90.31 103 GLY A C 1
ATOM 756 O O . GLY A 1 103 ? 11.609 -0.245 -21.453 1.00 90.31 103 GLY A O 1
ATOM 757 N N . ALA A 1 104 ? 9.436 -0.597 -20.982 1.00 95.38 104 ALA A N 1
ATOM 758 C CA . ALA A 1 104 ? 9.522 -0.169 -19.587 1.00 95.38 104 ALA A CA 1
ATOM 759 C C . ALA A 1 104 ? 10.203 -1.235 -18.711 1.00 95.38 104 ALA A C 1
ATOM 761 O O . ALA A 1 104 ? 10.429 -2.368 -19.137 1.00 95.38 104 ALA A O 1
ATOM 762 N N . TRP A 1 105 ? 10.519 -0.883 -17.467 1.00 97.88 105 TRP A N 1
ATOM 763 C CA . TRP A 1 105 ? 11.158 -1.786 -16.512 1.00 97.88 105 TRP A CA 1
ATOM 764 C C . TRP A 1 105 ? 10.319 -1.916 -15.253 1.00 97.88 105 TRP A C 1
ATOM 766 O O . TRP A 1 105 ? 9.832 -0.919 -14.738 1.00 97.88 105 TRP A O 1
ATOM 776 N N . LEU A 1 106 ? 10.160 -3.135 -14.751 1.00 97.88 106 LEU A N 1
ATOM 777 C CA . LEU A 1 106 ? 9.530 -3.413 -13.469 1.00 97.88 106 LEU A CA 1
ATOM 778 C C . LEU A 1 106 ? 10.619 -3.691 -12.438 1.00 97.88 106 LEU A C 1
ATOM 780 O O . LEU A 1 106 ? 11.353 -4.671 -12.578 1.00 97.88 106 LEU A O 1
ATOM 784 N N . CYS A 1 107 ? 10.712 -2.851 -11.412 1.00 98.12 107 CYS A N 1
ATOM 785 C CA . CYS A 1 107 ? 11.696 -2.992 -10.345 1.00 98.12 107 CYS A CA 1
ATOM 786 C C . CYS A 1 107 ? 11.019 -3.305 -9.012 1.00 98.12 107 CYS A C 1
ATOM 788 O O . CYS A 1 107 ? 10.050 -2.638 -8.653 1.00 98.12 107 CYS A O 1
ATOM 790 N N . THR A 1 108 ? 11.546 -4.280 -8.275 1.00 98.25 108 THR A N 1
ATOM 791 C CA . THR A 1 108 ? 11.269 -4.458 -6.843 1.00 98.25 108 THR A CA 1
ATOM 792 C C . THR A 1 108 ? 12.056 -3.404 -6.078 1.00 98.25 108 THR A C 1
ATOM 794 O O . THR A 1 108 ? 13.252 -3.280 -6.311 1.00 98.25 108 THR A O 1
ATOM 797 N N . ILE A 1 109 ? 11.394 -2.642 -5.206 1.00 97.50 109 ILE A N 1
ATOM 798 C CA . ILE A 1 109 ? 11.994 -1.517 -4.482 1.00 97.50 109 ILE A CA 1
ATOM 799 C C . ILE A 1 109 ? 12.124 -1.879 -3.001 1.00 97.50 109 ILE A C 1
ATOM 801 O O . ILE A 1 109 ? 11.108 -2.068 -2.328 1.00 97.50 109 ILE A O 1
ATOM 805 N N . LYS A 1 110 ? 13.346 -1.914 -2.456 1.00 97.25 110 LYS A N 1
ATOM 806 C CA . LYS A 1 110 ? 13.612 -2.230 -1.037 1.00 97.25 110 LYS A CA 1
ATOM 807 C C . LYS A 1 110 ? 12.817 -1.354 -0.074 1.00 97.25 110 LYS A C 1
ATOM 809 O O . LYS A 1 110 ? 12.230 -1.865 0.872 1.00 97.25 110 LYS A O 1
ATOM 814 N N . GLY A 1 111 ? 12.731 -0.051 -0.346 1.00 96.31 111 GLY A N 1
ATOM 815 C CA . GLY A 1 111 ? 11.942 0.874 0.475 1.00 96.31 111 GLY A CA 1
ATOM 816 C C . GLY A 1 111 ? 10.454 0.505 0.538 1.00 96.31 111 GLY A C 1
ATOM 817 O O . GLY A 1 111 ? 9.846 0.577 1.604 1.00 96.31 111 GLY A O 1
ATOM 818 N N . LEU A 1 112 ? 9.874 0.037 -0.575 1.00 97.56 112 LEU A N 1
ATOM 819 C CA . LEU A 1 112 ? 8.494 -0.450 -0.577 1.00 97.56 112 LEU A CA 1
ATOM 820 C C . LEU A 1 112 ? 8.376 -1.796 0.135 1.00 97.56 112 LEU A C 1
ATOM 822 O O . LEU A 1 112 ? 7.401 -1.988 0.853 1.00 97.56 112 LEU A O 1
ATOM 826 N N . THR A 1 113 ? 9.355 -2.692 -0.023 1.00 98.12 113 THR A N 1
ATOM 827 C CA . THR A 1 113 ? 9.405 -3.976 0.696 1.00 98.12 113 THR A CA 1
ATOM 828 C C . THR A 1 113 ? 9.408 -3.768 2.209 1.00 98.12 113 THR A C 1
ATOM 830 O O . THR A 1 113 ? 8.600 -4.385 2.897 1.00 98.12 113 THR A O 1
ATOM 833 N N . ASN A 1 114 ? 10.240 -2.856 2.720 1.00 97.94 114 ASN A N 1
ATOM 834 C CA . ASN A 1 114 ? 10.288 -2.535 4.148 1.00 97.94 114 ASN A CA 1
ATOM 835 C C . ASN A 1 114 ? 8.949 -1.967 4.629 1.00 97.94 114 ASN A C 1
ATOM 837 O O . ASN A 1 114 ? 8.377 -2.473 5.588 1.00 97.94 114 ASN A O 1
ATOM 841 N N . ARG A 1 115 ? 8.381 -1.006 3.886 1.00 98.00 115 ARG A N 1
ATOM 842 C CA . ARG A 1 115 ? 7.050 -0.467 4.192 1.00 98.00 115 ARG A CA 1
ATOM 843 C C . ARG A 1 115 ? 5.969 -1.551 4.222 1.00 98.00 115 ARG A C 1
ATOM 845 O O . ARG A 1 115 ? 5.137 -1.546 5.122 1.00 98.00 115 ARG A O 1
ATOM 852 N N . ARG A 1 116 ? 5.971 -2.484 3.260 1.00 98.44 116 ARG A N 1
ATOM 853 C CA . ARG A 1 116 ? 5.002 -3.591 3.248 1.00 98.44 116 ARG A CA 1
ATOM 854 C C . ARG A 1 116 ? 5.187 -4.502 4.457 1.00 98.44 116 ARG A C 1
ATOM 856 O O . ARG A 1 116 ? 4.192 -4.955 5.004 1.00 98.44 116 ARG A O 1
ATOM 863 N N . ALA A 1 117 ? 6.419 -4.759 4.893 1.00 98.56 117 ALA A N 1
ATOM 864 C CA . ALA A 1 117 ? 6.671 -5.565 6.086 1.00 98.56 117 ALA A CA 1
ATOM 865 C C . ALA A 1 117 ? 6.077 -4.920 7.353 1.00 98.56 117 ALA A C 1
ATOM 867 O O . ALA A 1 117 ? 5.441 -5.618 8.143 1.00 98.56 117 ALA A O 1
ATOM 868 N N . ASP A 1 118 ? 6.206 -3.599 7.505 1.00 98.38 118 ASP A N 1
ATOM 869 C CA . ASP A 1 118 ? 5.622 -2.860 8.632 1.00 98.38 118 ASP A CA 1
ATOM 870 C C . ASP A 1 118 ? 4.087 -2.875 8.599 1.00 98.38 118 ASP A C 1
ATOM 872 O O . ASP A 1 118 ? 3.441 -3.148 9.613 1.00 98.38 118 ASP A O 1
ATOM 876 N N . GLU A 1 119 ? 3.489 -2.659 7.424 1.00 98.31 119 GLU A N 1
ATOM 877 C CA . GLU A 1 119 ? 2.035 -2.742 7.231 1.00 98.31 119 GLU A CA 1
ATOM 878 C C . GLU A 1 119 ? 1.500 -4.151 7.524 1.00 98.31 119 GLU A C 1
ATOM 880 O O . GLU A 1 119 ? 0.478 -4.299 8.192 1.00 98.31 119 GLU A O 1
ATOM 885 N N . ILE A 1 120 ? 2.205 -5.197 7.080 1.00 98.62 120 ILE A N 1
ATOM 886 C CA . ILE A 1 120 ? 1.854 -6.595 7.364 1.00 98.62 120 ILE A CA 1
ATOM 887 C C . ILE A 1 120 ? 1.933 -6.874 8.864 1.00 98.62 120 ILE A C 1
ATOM 889 O O . ILE A 1 120 ? 1.017 -7.481 9.418 1.00 98.62 120 ILE A O 1
ATOM 893 N N . LYS A 1 121 ? 3.000 -6.419 9.532 1.00 98.44 121 LYS A N 1
ATOM 894 C CA . LYS A 1 121 ? 3.173 -6.583 10.979 1.00 98.44 121 LYS A CA 1
ATOM 895 C C . LYS A 1 121 ? 2.038 -5.911 11.754 1.00 98.44 121 LYS A C 1
ATOM 897 O O . LYS A 1 121 ? 1.484 -6.532 12.659 1.00 98.44 121 LYS A O 1
ATOM 902 N N . LEU A 1 122 ? 1.671 -4.683 11.381 1.00 97.88 122 LEU A N 1
ATOM 903 C CA . LEU A 1 122 ? 0.530 -3.970 11.960 1.00 97.88 122 LEU A CA 1
ATOM 904 C C . LEU A 1 122 ? -0.773 -4.751 11.750 1.00 97.88 122 LEU A C 1
ATOM 906 O O . LEU A 1 122 ? -1.485 -5.018 12.715 1.00 97.88 122 LEU A O 1
ATOM 910 N N . CYS A 1 123 ? -1.042 -5.154 10.506 1.00 98.19 123 CYS A N 1
ATOM 911 C CA . CYS A 1 123 ? -2.256 -5.861 10.104 1.00 98.19 123 CYS A CA 1
ATOM 912 C C . CYS A 1 123 ? -2.438 -7.168 10.885 1.00 98.19 123 CYS A C 1
ATOM 914 O O . CYS A 1 123 ? -3.472 -7.388 11.511 1.00 98.19 123 CYS A O 1
ATOM 916 N N . LEU A 1 124 ? -1.403 -8.014 10.915 1.00 98.12 124 LEU A N 1
ATOM 917 C CA . LEU A 1 124 ? -1.445 -9.303 11.607 1.00 98.12 124 LEU A CA 1
ATOM 918 C C . LEU A 1 124 ? -1.566 -9.150 13.128 1.00 98.12 124 LEU A C 1
ATOM 920 O O . LEU A 1 124 ? -2.235 -9.961 13.761 1.00 98.12 124 LEU A O 1
ATOM 924 N N . GLY A 1 125 ? -0.987 -8.097 13.713 1.00 95.94 125 GLY A N 1
ATOM 925 C CA . GLY A 1 125 ? -1.132 -7.791 15.140 1.00 95.94 125 GLY A CA 1
ATOM 926 C C . GLY A 1 125 ? -2.533 -7.320 15.557 1.00 95.94 125 GLY A C 1
ATOM 927 O O . GLY A 1 125 ? -2.736 -7.018 16.733 1.00 95.94 125 GLY A O 1
ATOM 928 N N . GLY A 1 126 ? -3.472 -7.175 14.613 1.00 87.81 126 GLY A N 1
ATOM 929 C CA . GLY A 1 126 ? -4.903 -6.953 14.866 1.00 87.81 126 GLY A CA 1
ATOM 930 C C . GLY A 1 126 ? -5.768 -8.205 14.761 1.00 87.81 126 GLY A C 1
ATOM 931 O O . GLY A 1 126 ? -6.977 -8.110 14.943 1.00 87.81 126 GLY A O 1
ATOM 932 N N . LEU A 1 127 ? -5.173 -9.350 14.417 1.00 91.62 127 LEU A N 1
ATOM 933 C CA . LEU A 1 127 ? -5.864 -10.639 14.282 1.00 91.62 127 LEU A CA 1
ATOM 934 C C . LEU A 1 127 ? -5.577 -11.597 15.446 1.00 91.62 127 LEU A C 1
ATOM 936 O O . LEU A 1 127 ? -6.128 -12.695 15.475 1.00 91.62 127 LEU A O 1
ATOM 940 N N . SER A 1 128 ? -4.663 -11.205 16.334 1.00 61.97 128 SER A N 1
ATOM 941 C CA . SER A 1 128 ? -4.260 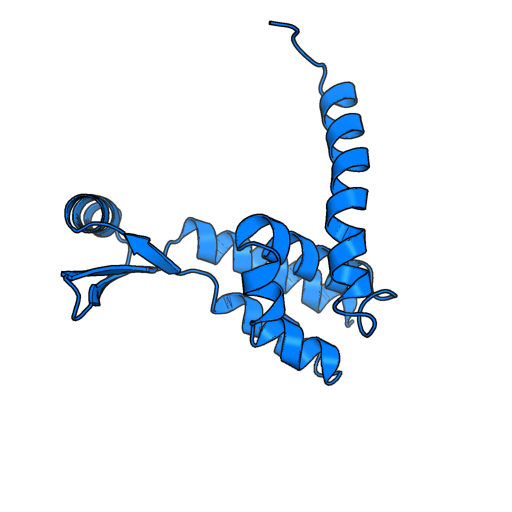-11.919 17.548 1.00 61.97 128 SER A CA 1
ATOM 942 C C . SER A 1 128 ? -5.172 -11.608 18.721 1.00 61.97 128 SER A C 1
ATOM 944 O O . SER A 1 128 ? -5.436 -10.395 18.894 1.00 61.97 128 SER A O 1
#